Protein AF-A0A954EL41-F1 (afdb_monomer_lite)

Secondary structure (DSSP, 8-state):
------HHHHHHHHHHHHHHHHHHHHHHHS-SSS-SS-SHHHHHHHHHHHHHHHHHHHHTTTTSHHHHHGGG--

Foldseek 3Di:
DPPDDPVLVVQLVVQLVVQLVVQVVCQVPVDDQHGPQHDDVSVVVSSVVSNVVSNVLSVVCNVVRSVVCVVVSD

Radius of gyration: 15.36 Å; chains: 1; bounding box: 28×29×40 Å

pLDDT: mean 81.98, std 12.9, range [44.53, 94.69]

Structure (mmCIF, N/CA/C/O backbone):
data_AF-A0A954EL41-F1
#
_entry.id   AF-A0A954EL41-F1
#
loop_
_atom_site.group_PDB
_atom_site.id
_atom_site.type_symbol
_atom_site.label_atom_id
_atom_site.label_alt_id
_atom_site.label_comp_id
_atom_site.label_asym_id
_atom_site.label_entity_id
_atom_site.label_seq_id
_atom_site.pdbx_PDB_ins_code
_atom_site.Cartn_x
_atom_site.Cartn_y
_atom_site.Cartn_z
_atom_site.occupancy
_atom_site.B_iso_or_equiv
_atom_site.auth_seq_id
_atom_site.auth_comp_id
_atom_site.auth_asym_id
_atom_site.auth_atom_id
_atom_site.pdbx_PDB_model_num
ATOM 1 N N . GLU A 1 1 ? -9.863 21.323 17.489 1.00 44.53 1 GLU A N 1
ATOM 2 C CA . GLU A 1 1 ? -10.520 20.019 17.711 1.00 44.53 1 GLU A CA 1
ATOM 3 C C . GLU A 1 1 ? -9.456 18.938 17.633 1.00 44.53 1 GLU A C 1
ATOM 5 O O . GLU A 1 1 ? -8.661 18.971 16.704 1.00 44.53 1 GLU A O 1
ATOM 10 N N . SER A 1 2 ? -9.355 18.060 18.633 1.00 55.78 2 SER A N 1
ATOM 11 C CA . SER A 1 2 ? -8.411 16.939 18.579 1.00 55.78 2 SER A CA 1
ATOM 12 C C . SER A 1 2 ? -9.012 15.881 17.660 1.00 55.78 2 SER A C 1
ATOM 14 O O . SER A 1 2 ? -10.023 15.269 18.012 1.00 55.78 2 SER A O 1
ATOM 16 N N . GLN A 1 3 ? -8.465 15.740 16.454 1.00 67.75 3 GLN A N 1
ATOM 17 C CA . GLN A 1 3 ? -8.889 14.720 15.503 1.00 67.75 3 GLN A CA 1
ATOM 18 C C . GLN A 1 3 ? -8.649 13.355 16.156 1.00 67.75 3 GLN A C 1
ATOM 20 O O . GLN A 1 3 ? -7.507 12.985 16.423 1.00 67.75 3 GLN A O 1
ATOM 25 N N . ARG A 1 4 ? -9.726 12.634 16.495 1.00 71.38 4 ARG A N 1
ATOM 26 C CA . ARG A 1 4 ? -9.604 11.245 16.953 1.00 71.38 4 ARG A CA 1
ATOM 27 C C . ARG A 1 4 ? -8.882 10.464 15.858 1.00 71.38 4 ARG A C 1
ATOM 29 O O . ARG A 1 4 ? -9.230 10.607 14.688 1.00 71.38 4 ARG A O 1
ATOM 36 N N . ALA A 1 5 ? -7.876 9.684 16.243 1.00 78.38 5 ALA A N 1
ATOM 37 C CA . ALA A 1 5 ? -7.182 8.808 15.314 1.00 78.38 5 ALA A CA 1
ATOM 38 C C . ALA A 1 5 ? -8.195 7.856 14.658 1.00 78.38 5 ALA A C 1
ATOM 40 O O . ALA A 1 5 ? -9.065 7.323 15.348 1.00 78.38 5 ALA A O 1
ATOM 41 N N . ASP A 1 6 ? -8.080 7.671 13.342 1.00 89.44 6 ASP A N 1
ATOM 42 C CA . ASP A 1 6 ? -8.790 6.645 12.573 1.00 89.44 6 ASP A CA 1
ATOM 43 C C . ASP A 1 6 ? -7.818 5.476 12.319 1.00 89.44 6 ASP A C 1
ATOM 45 O O . ASP A 1 6 ? -7.123 5.456 11.296 1.00 89.44 6 ASP A O 1
ATOM 49 N N . PRO A 1 7 ? -7.685 4.533 13.270 1.00 89.75 7 PRO A N 1
ATOM 50 C CA . PRO A 1 7 ? -6.734 3.432 13.152 1.00 89.75 7 PRO A CA 1
ATOM 51 C C . PRO A 1 7 ? -7.051 2.500 11.974 1.00 89.75 7 PRO A C 1
ATOM 53 O O . PRO A 1 7 ? -6.131 1.958 11.364 1.00 89.75 7 PRO A O 1
ATOM 56 N N . MET A 1 8 ? -8.323 2.372 11.586 1.00 90.75 8 MET A N 1
ATOM 57 C CA . MET A 1 8 ? -8.714 1.605 10.402 1.00 90.75 8 MET A CA 1
ATOM 58 C C . MET A 1 8 ? -8.289 2.316 9.108 1.00 90.75 8 MET A C 1
ATOM 60 O O . MET A 1 8 ? -7.774 1.679 8.185 1.00 90.75 8 MET A O 1
ATOM 64 N N . GLY A 1 9 ? -8.454 3.639 9.043 1.00 90.25 9 GLY A N 1
ATOM 65 C CA . GLY A 1 9 ? -7.921 4.463 7.958 1.00 90.25 9 GLY A CA 1
ATOM 66 C C . GLY A 1 9 ? -6.406 4.305 7.810 1.00 90.25 9 GLY A C 1
ATOM 67 O O . GLY A 1 9 ? -5.917 4.058 6.706 1.00 90.25 9 GLY A O 1
ATOM 68 N N . LEU A 1 10 ? -5.678 4.330 8.931 1.00 91.94 10 LEU A N 1
ATOM 69 C CA . LEU A 1 10 ? -4.227 4.127 8.957 1.00 91.94 10 LEU A CA 1
ATOM 70 C C . LEU A 1 10 ? -3.822 2.724 8.477 1.00 91.94 10 LEU A C 1
ATOM 72 O O . LEU A 1 10 ? -2.863 2.588 7.720 1.00 91.94 10 LEU A O 1
ATOM 76 N N . ALA A 1 11 ? -4.555 1.680 8.868 1.00 92.12 11 ALA A N 1
ATOM 77 C CA . ALA A 1 11 ? -4.280 0.310 8.436 1.00 92.12 11 ALA A CA 1
ATOM 78 C C . ALA A 1 11 ? -4.441 0.131 6.917 1.00 92.12 11 ALA A C 1
ATOM 80 O O . ALA A 1 11 ? -3.615 -0.520 6.274 1.00 92.12 11 ALA A O 1
ATOM 81 N N . ARG A 1 12 ? -5.467 0.756 6.323 1.00 91.75 12 ARG A N 1
ATOM 82 C CA . ARG A 1 12 ? -5.667 0.768 4.861 1.00 91.75 12 ARG A CA 1
ATOM 83 C C . ARG A 1 12 ? -4.584 1.558 4.137 1.00 91.75 12 ARG A C 1
ATOM 85 O O . ARG A 1 12 ? -4.146 1.163 3.055 1.00 91.75 12 ARG A O 1
ATOM 92 N N . GLU A 1 13 ? -4.147 2.672 4.713 1.00 91.81 13 GLU A N 1
ATOM 93 C CA . GLU A 1 13 ? -3.061 3.472 4.151 1.00 91.81 13 GLU A CA 1
ATOM 94 C C . GLU A 1 13 ? -1.728 2.716 4.197 1.00 91.81 13 GLU A C 1
ATOM 96 O O . GLU A 1 13 ? -1.002 2.673 3.204 1.00 91.81 13 GLU A O 1
ATOM 101 N N . PHE A 1 14 ? -1.455 2.015 5.296 1.00 93.06 14 PHE A N 1
ATOM 102 C CA . PHE A 1 14 ? -0.301 1.132 5.413 1.00 93.06 14 PHE A CA 1
ATOM 103 C C . PHE A 1 14 ? -0.324 0.006 4.367 1.00 93.06 14 PHE A C 1
ATOM 105 O O . PHE A 1 14 ? 0.666 -0.196 3.664 1.00 93.06 14 PHE A O 1
ATOM 112 N N . GLU A 1 15 ? -1.458 -0.685 4.203 1.00 92.94 15 GLU A N 1
ATOM 113 C CA . GLU A 1 15 ? -1.618 -1.713 3.165 1.00 92.94 15 GLU A CA 1
ATOM 114 C C . GLU A 1 15 ? -1.405 -1.133 1.756 1.00 92.94 15 GLU A C 1
ATOM 116 O O . GLU A 1 15 ? -0.729 -1.752 0.934 1.00 92.94 15 GLU A O 1
ATOM 121 N N . SER A 1 16 ? -1.883 0.089 1.494 1.00 93.06 16 SER A N 1
ATOM 122 C CA . SER A 1 16 ? -1.665 0.794 0.220 1.00 93.06 16 SER A CA 1
ATOM 123 C C . SER A 1 16 ? -0.182 1.046 -0.059 1.00 93.06 16 SER A C 1
ATOM 125 O O . SER A 1 16 ? 0.283 0.837 -1.183 1.00 93.06 16 SER A O 1
ATOM 127 N N . LEU A 1 17 ?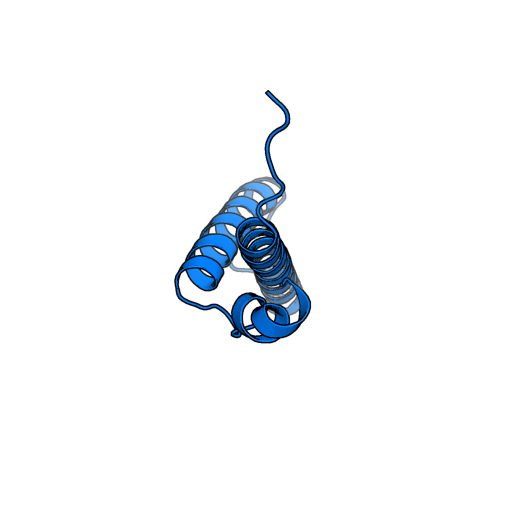 0.576 1.486 0.948 1.00 93.25 17 LEU A N 1
ATOM 128 C CA . LEU A 1 17 ? 2.016 1.725 0.822 1.00 93.25 17 LEU A CA 1
ATOM 129 C C . LEU A 1 17 ? 2.784 0.419 0.613 1.00 93.25 17 LEU A C 1
ATOM 131 O O . LEU A 1 17 ? 3.664 0.357 -0.246 1.00 93.25 17 LEU A O 1
ATOM 135 N N . LEU A 1 18 ? 2.422 -0.631 1.352 1.00 94.69 18 LEU A N 1
ATOM 136 C CA . LEU A 1 18 ? 3.014 -1.958 1.209 1.00 94.69 18 LEU A CA 1
ATOM 137 C C . LEU A 1 18 ? 2.793 -2.514 -0.202 1.00 94.69 18 LEU A C 1
ATOM 139 O O . LEU A 1 18 ? 3.744 -2.941 -0.851 1.00 94.69 18 LEU A O 1
ATOM 143 N N . LEU A 1 19 ? 1.557 -2.457 -0.701 1.00 93.94 19 LEU A N 1
ATOM 144 C CA . LEU A 1 19 ? 1.213 -2.876 -2.059 1.00 93.94 19 LEU A CA 1
ATOM 145 C C . LEU A 1 19 ? 1.968 -2.066 -3.112 1.00 93.94 19 LEU A C 1
ATOM 147 O O . LEU A 1 19 ? 2.512 -2.642 -4.048 1.00 93.94 19 LEU A O 1
ATOM 151 N N . SER A 1 20 ? 2.058 -0.746 -2.939 1.00 92.81 20 SER A N 1
ATOM 152 C CA . SER A 1 20 ? 2.823 0.117 -3.849 1.00 92.81 20 SER A CA 1
ATOM 153 C C . SER A 1 20 ? 4.300 -0.289 -3.886 1.00 92.81 20 SER A C 1
ATOM 155 O O . SER A 1 20 ? 4.910 -0.355 -4.952 1.00 92.81 20 SER A O 1
ATOM 157 N N . ARG A 1 21 ? 4.882 -0.620 -2.726 1.00 92.75 21 ARG A N 1
ATOM 158 C CA . ARG A 1 21 ? 6.268 -1.086 -2.641 1.00 92.75 21 ARG A CA 1
ATOM 159 C C . ARG A 1 21 ? 6.463 -2.444 -3.313 1.00 92.75 21 ARG A C 1
ATOM 161 O O . ARG A 1 21 ? 7.421 -2.605 -4.059 1.00 92.75 21 ARG A O 1
ATOM 168 N N . LEU A 1 22 ? 5.544 -3.382 -3.100 1.00 91.88 22 LEU A N 1
ATOM 169 C CA . LEU A 1 22 ? 5.585 -4.697 -3.739 1.00 91.88 22 LEU A CA 1
ATOM 170 C C . LEU A 1 22 ? 5.477 -4.591 -5.262 1.00 91.88 22 LEU A C 1
ATOM 172 O O . LEU A 1 22 ? 6.238 -5.244 -5.967 1.00 91.88 22 LEU A O 1
ATOM 176 N N . MET A 1 23 ? 4.597 -3.729 -5.775 1.00 88.69 23 MET A N 1
ATOM 177 C CA . MET A 1 23 ? 4.477 -3.468 -7.214 1.00 88.69 23 MET A CA 1
ATOM 178 C C . MET A 1 23 ? 5.774 -2.895 -7.798 1.00 88.69 23 MET A C 1
ATOM 180 O O . MET A 1 23 ? 6.241 -3.360 -8.841 1.00 88.69 23 MET A O 1
ATOM 184 N N . LYS A 1 24 ? 6.405 -1.958 -7.079 1.00 88.81 24 LYS A N 1
ATOM 185 C CA . LYS A 1 24 ? 7.720 -1.424 -7.443 1.00 88.81 24 LYS A CA 1
ATOM 186 C C . LYS A 1 24 ? 8.777 -2.523 -7.500 1.00 88.81 24 LYS A C 1
ATOM 188 O O . LYS A 1 24 ? 9.477 -2.640 -8.503 1.00 88.81 24 LYS A O 1
ATOM 193 N N . ASP A 1 25 ? 8.872 -3.340 -6.456 1.00 88.75 25 ASP A N 1
ATOM 194 C CA . ASP A 1 25 ? 9.863 -4.414 -6.371 1.00 88.75 25 ASP A CA 1
ATOM 195 C C . ASP A 1 25 ? 9.611 -5.491 -7.450 1.00 88.75 25 ASP A C 1
ATOM 197 O O . ASP A 1 25 ? 10.560 -5.988 -8.054 1.00 88.75 25 ASP A O 1
ATOM 201 N N . MET A 1 26 ? 8.351 -5.800 -7.788 1.00 86.50 26 MET A N 1
ATOM 202 C CA . MET A 1 26 ? 7.993 -6.690 -8.904 1.00 86.50 26 MET A CA 1
ATOM 203 C C . MET A 1 26 ? 8.410 -6.120 -10.264 1.00 86.50 26 MET A C 1
ATOM 205 O O . MET A 1 26 ? 8.975 -6.845 -11.081 1.00 86.50 26 MET A O 1
ATOM 209 N N . ARG A 1 27 ? 8.186 -4.822 -10.514 1.00 83.81 27 ARG A N 1
ATOM 210 C CA . ARG A 1 27 ? 8.685 -4.173 -11.737 1.00 83.81 27 ARG A CA 1
ATOM 211 C C . ARG A 1 27 ? 10.212 -4.214 -11.789 1.00 83.81 27 ARG A C 1
ATOM 213 O O . ARG A 1 27 ? 10.777 -4.490 -12.836 1.00 83.81 27 ARG A O 1
ATOM 220 N N . GLN A 1 28 ? 10.890 -3.931 -10.684 1.00 80.75 28 GLN A N 1
ATOM 221 C CA . GLN A 1 28 ? 12.352 -3.874 -10.669 1.00 80.75 28 GLN A CA 1
ATOM 222 C C . GLN A 1 28 ? 13.006 -5.260 -10.768 1.00 80.75 28 GLN A C 1
ATOM 224 O O . GLN A 1 28 ? 14.110 -5.365 -11.287 1.00 80.75 28 GLN A O 1
ATOM 229 N N . SER A 1 29 ? 12.335 -6.316 -10.300 1.00 81.00 29 SER A N 1
ATOM 230 C CA . SER A 1 29 ? 12.848 -7.696 -10.333 1.00 81.00 29 SER A CA 1
ATOM 231 C C . SER A 1 29 ? 12.484 -8.474 -11.598 1.00 81.00 29 SER A C 1
ATOM 233 O O . SER A 1 29 ? 13.182 -9.422 -11.945 1.00 81.00 29 SER A O 1
ATOM 235 N N . GLY A 1 30 ? 11.397 -8.105 -12.282 1.00 64.88 30 GLY A N 1
ATOM 236 C CA . GLY A 1 30 ? 10.883 -8.836 -13.444 1.00 64.88 30 GLY A CA 1
ATOM 237 C C . GLY A 1 30 ? 11.484 -8.438 -14.792 1.00 64.88 30 GLY A C 1
ATOM 238 O O . GLY A 1 30 ? 11.143 -9.056 -15.799 1.00 64.88 30 GLY A O 1
ATOM 239 N N . PHE A 1 31 ? 12.331 -7.408 -14.842 1.00 57.16 31 PHE A N 1
ATOM 240 C CA . PHE A 1 31 ? 12.725 -6.796 -16.103 1.00 57.16 31 PHE A CA 1
ATOM 241 C C . PHE A 1 31 ? 14.213 -6.423 -16.161 1.00 57.16 31 PHE A C 1
ATOM 243 O O . PHE A 1 31 ? 14.597 -5.288 -15.881 1.00 57.16 31 PHE A O 1
ATOM 250 N N . ASP A 1 32 ? 15.036 -7.374 -16.604 1.00 52.44 32 ASP A N 1
ATOM 251 C CA . ASP A 1 32 ? 16.400 -7.109 -17.067 1.00 52.44 32 ASP A CA 1
ATOM 252 C C . ASP A 1 32 ? 16.365 -6.205 -18.317 1.00 52.44 32 ASP A C 1
ATOM 254 O O . ASP A 1 32 ? 15.762 -6.548 -19.337 1.00 52.44 32 ASP A O 1
ATOM 258 N N . GLU A 1 33 ? 16.982 -5.024 -18.199 1.00 54.00 33 GLU A N 1
ATOM 259 C CA . GLU A 1 33 ? 17.402 -4.048 -19.232 1.00 54.00 33 GLU A CA 1
ATOM 260 C C . GLU A 1 33 ? 16.360 -3.533 -20.259 1.00 54.00 33 GLU A C 1
ATOM 262 O O . GLU A 1 33 ? 16.616 -2.560 -20.967 1.00 54.00 33 GLU A O 1
ATOM 267 N N . SER A 1 34 ? 15.157 -4.105 -20.313 1.00 56.78 34 SER A N 1
ATOM 268 C CA . SER A 1 34 ? 14.129 -3.869 -21.343 1.00 56.78 34 SER A CA 1
ATOM 269 C C . SER A 1 34 ? 12.708 -3.781 -20.769 1.00 56.78 34 SER A C 1
ATOM 271 O O . SER A 1 34 ? 11.721 -4.046 -21.455 1.00 56.78 34 SER A O 1
ATOM 273 N N . GLY A 1 35 ? 12.602 -3.436 -19.485 1.00 60.97 35 GLY A N 1
ATOM 274 C CA . GLY A 1 35 ? 11.346 -3.475 -18.746 1.00 60.97 35 GLY A CA 1
ATOM 275 C C . GLY A 1 35 ? 10.218 -2.616 -19.275 1.00 60.97 35 GLY A C 1
ATOM 276 O O . GLY A 1 35 ? 10.418 -1.730 -20.096 1.00 60.97 35 GLY A O 1
ATOM 277 N N . MET A 1 36 ? 9.021 -2.857 -18.730 1.00 62.81 36 MET A N 1
ATOM 278 C CA . MET A 1 36 ? 7.776 -2.134 -19.041 1.00 62.81 36 MET A CA 1
ATOM 279 C C . MET A 1 36 ? 7.927 -0.600 -18.995 1.00 62.81 36 MET A C 1
ATOM 281 O O . MET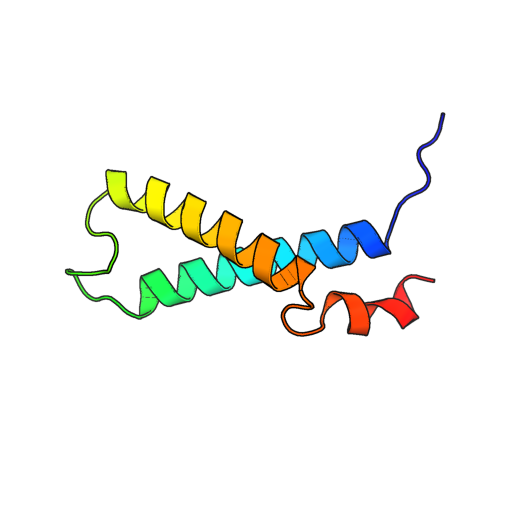 A 1 36 ? 7.168 0.119 -19.640 1.00 62.81 36 MET A O 1
ATOM 285 N N . PHE A 1 37 ? 8.934 -0.121 -18.266 1.00 67.38 37 PHE A N 1
ATOM 286 C CA . PHE A 1 37 ? 9.370 1.263 -18.194 1.00 67.38 37 PHE A CA 1
ATOM 287 C C . PHE A 1 37 ? 10.913 1.273 -18.220 1.00 67.38 37 PHE A C 1
ATOM 289 O O . PHE A 1 37 ? 11.530 1.065 -17.172 1.00 67.38 37 PHE A O 1
ATOM 296 N N . PRO A 1 38 ? 11.559 1.443 -19.390 1.00 61.00 38 PRO A N 1
ATOM 297 C CA . PRO A 1 38 ? 13.007 1.593 -19.487 1.00 61.00 38 PRO A CA 1
ATOM 298 C C . PRO A 1 38 ? 13.419 3.081 -19.501 1.00 61.00 38 PRO A C 1
ATOM 300 O O . PRO A 1 38 ? 12.842 3.889 -20.229 1.00 61.00 38 PRO A O 1
ATOM 303 N N . GLY A 1 39 ? 14.448 3.440 -18.722 1.00 63.06 39 GLY A N 1
ATOM 304 C CA . GLY A 1 39 ? 15.019 4.800 -18.635 1.00 63.06 39 GLY A CA 1
ATOM 305 C C . GLY A 1 39 ? 14.517 5.649 -17.451 1.00 63.06 39 GLY A C 1
ATOM 306 O O . GLY A 1 39 ? 13.464 5.365 -16.883 1.00 63.06 39 GLY A O 1
ATOM 307 N N . ASP A 1 40 ? 15.262 6.703 -17.082 1.00 58.53 40 ASP A N 1
ATOM 308 C CA . ASP A 1 40 ? 15.024 7.536 -15.878 1.00 58.53 40 ASP A CA 1
ATOM 309 C C . ASP A 1 40 ? 13.647 8.232 -15.853 1.00 58.53 40 ASP A C 1
ATOM 311 O O . ASP A 1 40 ? 12.987 8.279 -14.814 1.00 58.53 40 ASP A O 1
ATOM 315 N N . GLU A 1 41 ? 13.153 8.731 -16.994 1.00 63.47 41 GLU A N 1
ATOM 316 C CA . GLU A 1 41 ? 11.801 9.321 -17.076 1.00 63.47 41 GLU A CA 1
ATOM 317 C C . GLU A 1 41 ? 10.700 8.283 -16.806 1.00 63.47 41 GLU A C 1
ATOM 319 O O . GLU A 1 41 ? 9.627 8.596 -16.280 1.00 63.47 41 GLU A O 1
ATOM 324 N N . SER A 1 42 ? 10.980 7.019 -17.118 1.00 68.69 42 SER A N 1
ATOM 325 C CA . SER A 1 42 ? 10.036 5.925 -16.952 1.00 68.69 42 SER A CA 1
ATOM 326 C C . SER A 1 42 ? 9.920 5.465 -15.489 1.00 68.69 42 SER A C 1
ATOM 328 O O . SER A 1 42 ? 8.873 4.944 -15.106 1.00 68.69 42 SER A O 1
ATOM 330 N N . ASP A 1 43 ? 10.914 5.744 -14.633 1.00 73.19 43 ASP A N 1
ATOM 331 C CA . ASP A 1 43 ? 10.824 5.444 -13.196 1.00 73.19 43 ASP A CA 1
ATOM 332 C C . ASP A 1 43 ? 9.796 6.345 -12.492 1.00 73.19 43 ASP A C 1
ATOM 334 O O . ASP A 1 43 ? 9.108 5.911 -11.565 1.00 73.19 43 ASP A O 1
ATOM 338 N N . THR A 1 44 ? 9.600 7.574 -12.985 1.00 81.94 44 THR A N 1
ATOM 339 C CA . THR A 1 44 ? 8.556 8.478 -12.473 1.00 81.94 44 THR A CA 1
ATOM 340 C C . THR A 1 44 ? 7.163 7.960 -12.834 1.00 81.94 44 THR A C 1
ATOM 342 O O . THR A 1 44 ? 6.298 7.843 -11.964 1.00 81.94 44 THR A O 1
ATOM 345 N N . LEU A 1 45 ? 6.951 7.584 -14.101 1.00 83.81 45 LEU A N 1
ATOM 346 C CA . LEU A 1 45 ? 5.683 7.005 -14.561 1.00 83.81 45 LEU A CA 1
ATOM 347 C C . LEU A 1 45 ? 5.395 5.655 -13.888 1.00 83.81 45 LEU A C 1
ATOM 349 O O . LEU A 1 45 ? 4.276 5.425 -13.431 1.00 83.81 45 LEU A O 1
ATOM 353 N N . GLY A 1 46 ? 6.411 4.802 -13.754 1.00 84.88 46 GLY A N 1
ATOM 354 C CA . GLY A 1 46 ? 6.324 3.529 -13.043 1.00 84.88 46 GLY A CA 1
ATOM 355 C C . GLY A 1 46 ? 5.981 3.713 -11.565 1.00 84.88 46 GLY A C 1
ATOM 356 O O . GLY A 1 46 ? 5.110 3.024 -11.046 1.00 84.88 46 GLY A O 1
ATOM 357 N N . SER A 1 47 ? 6.581 4.700 -10.896 1.00 86.44 47 SER A N 1
ATOM 358 C CA . SER A 1 47 ? 6.269 5.012 -9.496 1.00 86.44 47 SER A CA 1
ATOM 359 C C . SER A 1 47 ? 4.835 5.525 -9.314 1.00 86.44 47 SER A C 1
ATOM 361 O O . SER A 1 47 ? 4.168 5.164 -8.344 1.00 86.44 47 SER A O 1
ATOM 363 N N . MET A 1 48 ? 4.322 6.337 -10.247 1.00 89.88 48 MET A N 1
ATOM 364 C CA . MET A 1 48 ? 2.914 6.756 -10.220 1.00 89.88 48 MET A CA 1
ATOM 365 C C . MET A 1 48 ? 1.962 5.585 -10.473 1.00 89.88 48 MET A C 1
ATOM 367 O O . MET A 1 48 ? 0.918 5.496 -9.823 1.00 89.88 48 MET A O 1
ATOM 371 N N . PHE A 1 49 ? 2.331 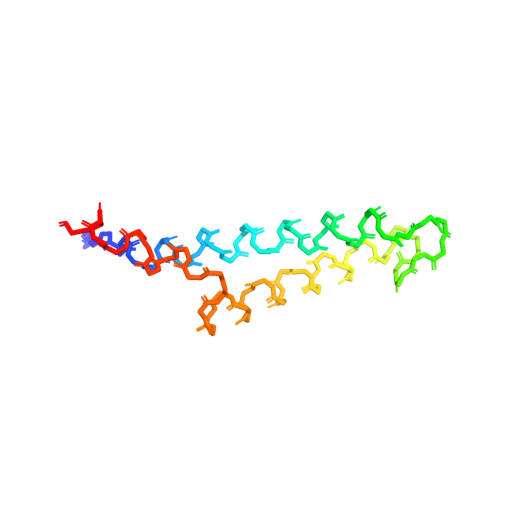4.678 -11.381 1.00 89.94 49 PHE A N 1
ATOM 372 C CA . PHE A 1 49 ? 1.588 3.448 -11.631 1.00 89.94 49 PHE A CA 1
ATOM 373 C C . PHE A 1 49 ? 1.524 2.572 -10.373 1.00 89.94 49 PHE A C 1
ATOM 375 O O . PHE A 1 49 ? 0.428 2.187 -9.970 1.00 89.94 49 PHE A O 1
ATOM 382 N N . ASP A 1 50 ? 2.655 2.333 -9.702 1.00 90.44 50 ASP A N 1
ATOM 383 C CA . ASP A 1 50 ? 2.709 1.551 -8.459 1.00 90.44 50 ASP A CA 1
ATOM 384 C C . ASP A 1 50 ? 1.828 2.146 -7.369 1.00 90.44 50 ASP A C 1
ATOM 386 O O . ASP A 1 50 ? 1.077 1.425 -6.717 1.00 90.44 50 ASP A O 1
ATOM 390 N N . LEU A 1 51 ? 1.904 3.468 -7.184 1.00 90.81 51 LEU A N 1
ATOM 391 C CA . LEU A 1 51 ? 1.131 4.178 -6.171 1.00 90.81 51 LEU A CA 1
ATOM 392 C C . LEU A 1 51 ? -0.371 4.104 -6.455 1.00 90.81 51 LEU A C 1
ATOM 394 O O . LEU A 1 51 ? -1.178 3.908 -5.542 1.00 90.81 51 LEU A O 1
ATOM 398 N N . HIS A 1 52 ? -0.760 4.285 -7.718 1.00 92.19 52 HIS A N 1
ATOM 399 C CA . HIS A 1 52 ? -2.155 4.193 -8.125 1.00 92.19 52 HIS A CA 1
ATOM 400 C C . HIS A 1 52 ? -2.681 2.769 -7.934 1.00 92.19 52 HIS A C 1
ATOM 402 O O . HIS A 1 52 ? -3.699 2.576 -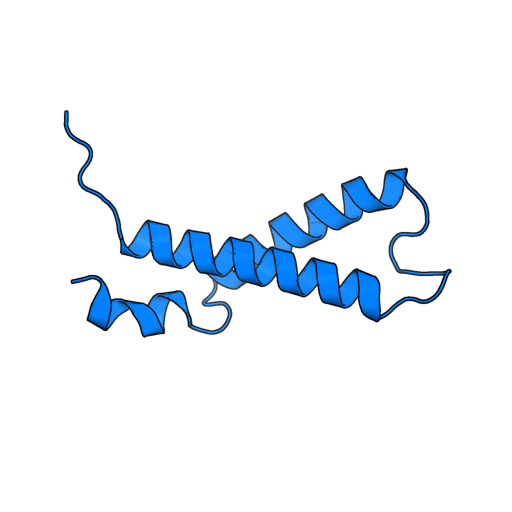7.268 1.00 92.19 52 HIS A O 1
ATOM 408 N N . MET A 1 53 ? -1.964 1.775 -8.459 1.00 89.69 53 MET A N 1
ATOM 409 C CA . MET A 1 53 ? -2.347 0.370 -8.362 1.00 89.69 53 MET A CA 1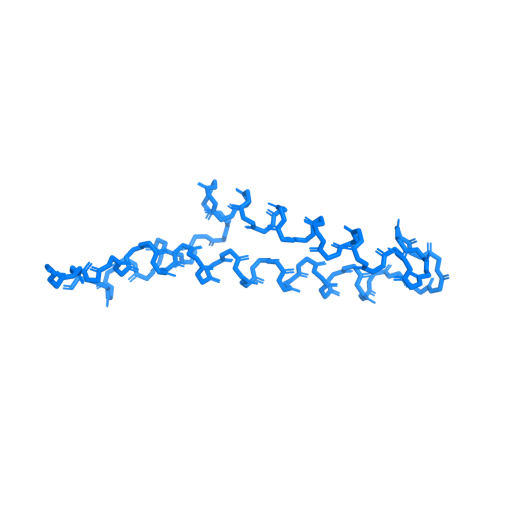
ATOM 410 C C . MET A 1 53 ? -2.364 -0.116 -6.917 1.00 89.69 53 MET A C 1
ATOM 412 O O . MET A 1 53 ? -3.324 -0.765 -6.515 1.00 89.69 53 MET A O 1
ATOM 416 N N . GLY A 1 54 ? -1.366 0.242 -6.108 1.00 89.19 54 GLY A N 1
ATOM 417 C CA . GLY A 1 54 ? -1.310 -0.134 -4.699 1.00 89.19 54 GLY A CA 1
ATOM 418 C C . GLY A 1 54 ? -2.480 0.427 -3.895 1.00 89.19 54 GLY A C 1
ATOM 419 O O . GLY A 1 54 ? -3.088 -0.295 -3.105 1.00 89.19 54 GLY A O 1
ATOM 420 N N . ARG A 1 55 ? -2.876 1.679 -4.162 1.00 90.38 55 ARG A N 1
ATOM 421 C CA . ARG A 1 55 ? -4.069 2.289 -3.559 1.00 90.38 55 ARG A CA 1
ATOM 422 C C . ARG A 1 55 ? -5.359 1.603 -4.008 1.00 90.38 55 ARG A C 1
ATOM 424 O O . ARG A 1 55 ? -6.199 1.304 -3.165 1.00 90.38 55 ARG A O 1
ATOM 431 N N . GLN A 1 56 ? -5.523 1.346 -5.307 1.00 92.00 56 GLN A N 1
ATOM 432 C CA . GLN A 1 56 ? -6.712 0.660 -5.832 1.00 92.00 56 GLN A CA 1
ATOM 433 C C . GLN A 1 56 ? -6.839 -0.749 -5.247 1.00 92.00 56 GLN A C 1
ATOM 435 O O . GLN A 1 56 ? -7.906 -1.127 -4.769 1.00 92.00 56 GLN A O 1
ATOM 440 N N . LEU A 1 57 ? -5.737 -1.501 -5.209 1.00 89.94 57 LEU A N 1
ATOM 441 C CA . LEU A 1 57 ? -5.702 -2.834 -4.619 1.00 89.94 57 LEU A CA 1
ATOM 442 C C . LEU A 1 57 ? -6.101 -2.783 -3.142 1.00 89.94 57 LEU A C 1
ATOM 444 O O . LEU A 1 57 ? -7.027 -3.490 -2.761 1.00 89.94 57 LEU A O 1
ATOM 448 N N . ALA A 1 58 ? -5.506 -1.902 -2.333 1.00 89.62 58 ALA A N 1
ATOM 449 C CA . ALA A 1 58 ? -5.856 -1.763 -0.918 1.00 89.62 58 ALA A CA 1
ATOM 450 C C . ALA A 1 58 ? -7.328 -1.371 -0.696 1.00 89.62 58 ALA A C 1
ATOM 452 O O . ALA A 1 58 ? -7.995 -1.925 0.176 1.00 89.62 58 ALA A O 1
ATOM 453 N N . MET A 1 59 ? -7.869 -0.456 -1.510 1.00 86.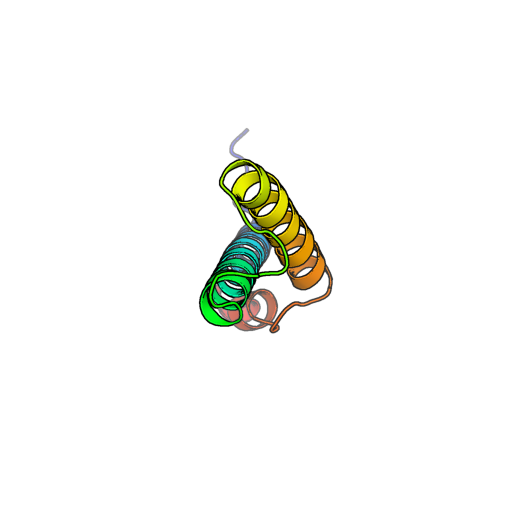88 59 MET A N 1
ATOM 454 C CA . MET A 1 59 ? -9.276 -0.044 -1.427 1.00 86.88 59 MET A CA 1
ATOM 455 C C . MET A 1 59 ? -10.253 -1.189 -1.724 1.00 86.88 59 MET A C 1
ATOM 457 O O . MET A 1 59 ? -11.341 -1.224 -1.151 1.00 86.88 59 MET A O 1
ATOM 461 N N . HIS A 1 60 ? -9.864 -2.135 -2.581 1.00 87.12 60 HIS A N 1
ATOM 462 C CA . HIS A 1 60 ? -10.654 -3.321 -2.918 1.00 87.12 60 HIS A CA 1
ATOM 463 C C . HIS A 1 60 ? -10.333 -4.548 -2.048 1.00 87.12 60 HIS A C 1
ATOM 465 O O . HIS A 1 60 ? -10.792 -5.650 -2.345 1.00 87.12 60 HIS A O 1
ATOM 471 N N . GLY A 1 61 ? -9.596 -4.361 -0.949 1.00 76.88 61 GLY A N 1
ATOM 472 C CA . GLY A 1 61 ? -9.300 -5.404 0.031 1.00 76.88 61 GLY A CA 1
ATOM 473 C C . GLY A 1 61 ? -7.913 -6.029 -0.092 1.00 76.88 61 GLY A C 1
ATOM 474 O O . GLY A 1 61 ? -7.566 -6.821 0.774 1.00 76.88 61 GLY A O 1
ATOM 475 N N . GLY A 1 62 ? -7.121 -5.660 -1.101 1.00 84.69 62 GLY A N 1
ATOM 476 C CA . GLY A 1 62 ? -5.687 -5.938 -1.197 1.00 84.69 62 GLY A CA 1
ATOM 477 C C . GLY A 1 62 ? -5.324 -7.391 -0.909 1.00 84.69 62 GLY A C 1
ATOM 478 O O . GLY A 1 62 ? -5.797 -8.309 -1.578 1.00 84.69 62 GLY A O 1
ATOM 479 N N . PHE A 1 63 ? -4.493 -7.581 0.116 1.00 87.25 63 PHE A N 1
ATOM 480 C CA . PHE A 1 63 ? -4.159 -8.896 0.670 1.00 87.25 63 PHE A CA 1
ATOM 481 C C . PHE A 1 63 ? -4.934 -9.200 1.963 1.00 87.25 63 PHE A C 1
ATOM 483 O O . PHE A 1 63 ? -4.691 -10.216 2.611 1.00 87.25 63 PHE A O 1
ATOM 490 N N . GLY A 1 64 ? -5.867 -8.331 2.350 1.00 89.75 64 GLY A N 1
ATOM 491 C CA . GLY A 1 64 ? -6.662 -8.439 3.567 1.00 89.75 64 GLY A CA 1
ATOM 492 C C . GLY A 1 64 ? -5.901 -8.019 4.821 1.00 89.75 64 GLY A C 1
ATOM 493 O O . GLY A 1 64 ? -6.300 -8.398 5.925 1.00 89.75 64 GLY A O 1
ATOM 494 N N . LEU A 1 65 ? -4.814 -7.255 4.683 1.00 90.06 65 LEU A N 1
ATOM 495 C CA . LEU A 1 65 ? -3.959 -6.888 5.809 1.00 90.06 65 LEU A CA 1
ATOM 496 C C . LEU A 1 65 ? -4.656 -5.888 6.736 1.00 90.06 65 LEU A C 1
ATOM 498 O O . LEU A 1 65 ? -4.673 -6.108 7.946 1.00 90.06 65 LEU A O 1
ATOM 502 N N . ALA A 1 66 ? -5.319 -4.862 6.191 1.00 89.56 66 ALA A N 1
ATOM 503 C CA . ALA A 1 66 ? -6.096 -3.930 7.008 1.00 89.56 66 ALA A CA 1
ATOM 504 C C . ALA A 1 66 ? -7.210 -4.648 7.790 1.00 89.56 66 ALA A C 1
ATOM 506 O O . ALA A 1 66 ? -7.412 -4.391 8.973 1.00 89.56 66 ALA A O 1
ATOM 507 N N . LYS A 1 67 ? -7.876 -5.620 7.153 1.00 90.75 67 LYS A N 1
ATOM 508 C CA . LYS A 1 67 ? -8.903 -6.456 7.792 1.00 90.75 67 LYS A CA 1
ATOM 509 C C . LYS A 1 67 ? -8.327 -7.386 8.865 1.00 90.75 67 LYS A C 1
ATOM 511 O O . LYS A 1 67 ? -8.969 -7.631 9.875 1.00 90.75 67 LYS A O 1
ATOM 516 N N . SER A 1 68 ? -7.117 -7.901 8.667 1.00 92.06 68 SER A N 1
ATOM 517 C CA . SER A 1 68 ? -6.449 -8.763 9.654 1.00 92.06 68 SER A CA 1
ATOM 518 C C . SER A 1 68 ? -5.988 -7.989 10.891 1.00 92.06 68 SER A C 1
ATOM 520 O O . SER A 1 68 ? -5.870 -8.570 11.966 1.00 92.06 68 SER A O 1
ATOM 522 N N . LEU A 1 69 ? -5.731 -6.686 10.741 1.00 90.12 69 LEU A N 1
ATOM 523 C CA . LEU A 1 69 ? -5.371 -5.791 11.839 1.00 90.12 69 LEU A CA 1
ATOM 524 C C . LEU A 1 69 ? -6.591 -5.266 12.608 1.00 90.12 69 LEU A C 1
ATOM 526 O O . LEU A 1 69 ? -6.425 -4.850 13.747 1.00 90.12 69 LEU A O 1
ATOM 530 N N . GLU A 1 70 ? -7.795 -5.329 12.030 1.00 90.62 70 GLU A N 1
ATOM 531 C CA . GLU A 1 70 ? -9.055 -4.877 12.644 1.00 90.62 70 GLU A CA 1
ATOM 532 C C . GLU A 1 70 ? -9.218 -5.302 14.119 1.00 90.62 70 GLU A C 1
ATOM 534 O O . GLU A 1 70 ? -9.449 -4.418 14.940 1.00 90.62 70 GLU A O 1
ATOM 539 N N . PRO A 1 71 ? -8.984 -6.572 14.519 1.00 92.25 71 PRO A N 1
ATOM 540 C CA . PRO A 1 71 ? -9.159 -7.004 15.912 1.00 92.25 71 PRO A CA 1
ATOM 541 C C . PRO A 1 71 ? -8.138 -6.418 16.901 1.00 92.25 71 PRO A C 1
ATOM 543 O O . PRO A 1 71 ? -8.295 -6.577 18.107 1.00 92.25 71 PRO A O 1
ATOM 546 N N . TYR A 1 72 ? -7.058 -5.811 16.404 1.00 89.50 72 TYR A N 1
ATOM 547 C CA . TYR A 1 72 ? -5.970 -5.238 17.205 1.00 89.50 72 TYR A CA 1
ATOM 548 C C . TYR A 1 72 ? -6.010 -3.703 17.246 1.00 89.50 72 TYR A C 1
ATOM 550 O O . TYR A 1 72 ? -5.140 -3.088 17.862 1.00 89.50 72 TYR A O 1
ATOM 558 N N . LEU A 1 73 ? -6.965 -3.093 16.537 1.00 83.69 73 LEU A N 1
ATOM 559 C CA . LEU A 1 73 ? -7.100 -1.646 16.358 1.00 83.69 73 LEU A CA 1
ATOM 560 C C . LEU A 1 73 ? -8.319 -1.056 17.093 1.00 83.69 73 LEU A C 1
ATOM 562 O O . LEU A 1 73 ? -8.530 0.157 17.019 1.00 83.69 73 LEU A O 1
ATOM 566 N N . GLU A 1 74 ? -9.088 -1.906 17.781 1.00 67.88 74 GLU A N 1
ATOM 567 C CA . GLU A 1 74 ? -10.117 -1.545 18.773 1.00 67.88 74 GLU A CA 1
ATOM 568 C C . GLU A 1 74 ? -9.496 -1.151 20.124 1.00 67.88 74 GLU A C 1
ATOM 570 O O . GLU A 1 74 ? -10.026 -0.203 20.750 1.00 67.88 74 GLU A O 1
#

Sequence (74 aa):
ESQRADPMGLAREFESLLLSRLMKDMRQSGFDESGMFPGDESDTLGSMFDLHMGRQLAMHGGFGLAKSLEPYLE